Protein AF-R2VIT0-F1 (afdb_monomer_lite)

Structure (mmCIF, N/CA/C/O backbone):
data_AF-R2VIT0-F1
#
_entry.id   AF-R2VIT0-F1
#
loop_
_atom_site.group_PDB
_atom_site.id
_atom_site.type_symbol
_atom_site.label_atom_id
_atom_site.label_alt_id
_atom_site.label_comp_id
_atom_site.label_asym_id
_atom_site.label_entity_id
_atom_site.label_seq_id
_atom_site.pdbx_PDB_ins_code
_atom_site.Cartn_x
_atom_site.Cartn_y
_atom_site.Cartn_z
_atom_site.occupancy
_atom_site.B_iso_or_equiv
_atom_site.auth_seq_id
_atom_site.auth_comp_id
_atom_site.auth_asym_id
_atom_site.auth_atom_id
_atom_site.pdbx_PDB_model_num
ATOM 1 N N . MET A 1 1 ? -11.309 7.860 -21.231 1.00 50.25 1 MET A N 1
ATOM 2 C CA . MET A 1 1 ? -11.788 7.792 -19.834 1.00 50.25 1 MET A CA 1
ATOM 3 C C . MET A 1 1 ? -11.401 9.090 -19.158 1.00 50.25 1 MET A C 1
ATOM 5 O O . MET A 1 1 ? -10.237 9.464 -19.185 1.00 50.25 1 MET A O 1
ATOM 9 N N . THR A 1 2 ? -12.388 9.856 -18.716 1.00 50.41 2 THR A N 1
ATOM 10 C CA . THR A 1 2 ? -12.228 11.228 -18.224 1.00 50.41 2 THR A CA 1
ATOM 11 C C . THR A 1 2 ? -11.432 11.254 -16.919 1.00 50.41 2 THR A C 1
ATOM 13 O O . THR A 1 2 ? -11.865 10.658 -15.939 1.00 50.41 2 THR A O 1
ATOM 16 N N . ASN A 1 3 ? -10.314 11.997 -16.881 1.00 62.50 3 ASN A N 1
ATOM 17 C CA . ASN A 1 3 ? -9.414 12.202 -15.721 1.00 62.50 3 ASN A CA 1
ATOM 18 C C . ASN A 1 3 ? -10.125 12.404 -14.362 1.00 62.50 3 ASN A C 1
ATOM 20 O O . ASN A 1 3 ? -9.569 12.143 -13.299 1.00 62.50 3 ASN A O 1
ATOM 24 N N . LYS A 1 4 ? -11.366 12.895 -14.379 1.00 65.00 4 LYS A N 1
ATOM 25 C CA . LYS A 1 4 ? -12.187 13.154 -13.194 1.00 65.00 4 LYS A CA 1
ATOM 26 C C . LYS A 1 4 ? -12.654 11.878 -12.476 1.00 65.00 4 LYS A C 1
ATOM 28 O O . LYS A 1 4 ? -12.778 11.892 -11.255 1.00 65.00 4 LYS A O 1
ATOM 33 N N . GLU A 1 5 ? -12.905 10.794 -13.209 1.00 70.56 5 GLU A N 1
ATOM 34 C CA . GLU A 1 5 ? -13.370 9.516 -12.645 1.00 70.56 5 GLU A CA 1
ATOM 35 C C . GLU A 1 5 ? -12.217 8.735 -12.010 1.00 70.56 5 GLU A C 1
ATOM 37 O O . GLU A 1 5 ? -12.340 8.290 -10.872 1.00 70.56 5 GLU A O 1
ATOM 42 N N . GLU A 1 6 ? -11.060 8.685 -12.679 1.00 71.75 6 GLU A N 1
ATOM 43 C CA . GLU A 1 6 ? -9.846 8.041 -12.156 1.00 71.75 6 GLU A CA 1
ATOM 44 C C . GLU A 1 6 ? -9.387 8.683 -10.836 1.00 71.75 6 GLU A C 1
ATOM 46 O O . GLU A 1 6 ? -9.043 7.989 -9.878 1.00 71.75 6 GLU A O 1
ATOM 51 N N . ASN A 1 7 ? -9.461 10.014 -10.738 1.00 80.00 7 ASN A N 1
ATOM 52 C CA . ASN A 1 7 ? -9.155 10.725 -9.497 1.00 80.00 7 ASN A CA 1
ATOM 53 C C . ASN A 1 7 ? -10.154 10.412 -8.376 1.00 80.00 7 ASN A C 1
ATOM 55 O O . ASN A 1 7 ? -9.744 10.227 -7.233 1.00 80.00 7 ASN A O 1
ATOM 59 N N . LYS A 1 8 ? -11.452 10.295 -8.689 1.00 85.88 8 LYS A N 1
ATOM 60 C CA . LYS A 1 8 ? -12.480 9.918 -7.705 1.00 85.88 8 LYS A CA 1
ATOM 61 C C . LYS A 1 8 ? -12.222 8.531 -7.120 1.00 85.88 8 LYS A C 1
ATOM 63 O O . LYS A 1 8 ? -12.343 8.348 -5.908 1.00 85.88 8 LYS A O 1
ATOM 68 N N . GLU A 1 9 ? -11.858 7.567 -7.961 1.00 86.75 9 GLU A N 1
ATOM 69 C CA . GLU A 1 9 ? -11.545 6.213 -7.505 1.00 86.75 9 GLU A CA 1
ATOM 70 C C . GLU A 1 9 ? -10.274 6.177 -6.658 1.00 86.75 9 GLU A C 1
ATOM 72 O O . GLU A 1 9 ? -10.284 5.585 -5.577 1.00 86.75 9 GLU A O 1
ATOM 77 N N . LYS A 1 10 ? -9.212 6.879 -7.080 1.00 87.56 10 LYS A N 1
ATOM 78 C CA . LYS A 1 10 ? -7.996 7.042 -6.270 1.00 87.56 10 LYS A CA 1
ATOM 79 C C . LYS A 1 10 ? -8.324 7.630 -4.897 1.00 87.56 10 LYS A C 1
ATOM 81 O O . LYS A 1 10 ? -7.934 7.049 -3.888 1.00 87.56 10 LYS A O 1
ATOM 86 N N . THR A 1 11 ? -9.101 8.714 -4.828 1.00 90.75 11 THR A N 1
ATOM 87 C CA . THR A 1 11 ? -9.516 9.322 -3.552 1.00 90.75 11 THR A CA 1
ATOM 88 C C . THR A 1 11 ? -10.314 8.352 -2.683 1.00 90.75 11 THR A C 1
ATOM 90 O O . THR A 1 11 ? -10.057 8.267 -1.485 1.00 90.75 11 THR A O 1
ATOM 93 N N . LYS A 1 12 ? -11.243 7.581 -3.262 1.00 92.56 12 LYS A N 1
ATOM 94 C CA . LYS A 1 12 ? -12.021 6.574 -2.525 1.00 92.56 12 LYS A CA 1
ATOM 95 C C . LYS A 1 12 ? -11.113 5.534 -1.867 1.00 92.56 12 LYS A C 1
ATOM 97 O O . LYS A 1 12 ? -11.263 5.256 -0.680 1.00 92.56 12 LYS A O 1
ATOM 102 N N . TRP A 1 13 ? -10.163 4.974 -2.611 1.00 93.88 13 TRP A N 1
ATOM 103 C CA . TRP A 1 13 ? -9.237 3.978 -2.067 1.00 93.88 13 TRP A CA 1
ATOM 104 C C . TRP A 1 13 ? -8.272 4.570 -1.044 1.00 93.88 13 TRP A C 1
ATOM 106 O O . TRP A 1 13 ? -7.945 3.907 -0.062 1.00 93.88 13 TRP A O 1
ATOM 116 N N . LEU A 1 14 ? -7.877 5.830 -1.226 1.00 92.88 14 LEU A N 1
ATOM 117 C CA . LEU A 1 14 ? -7.026 6.550 -0.285 1.00 92.88 14 LEU A CA 1
ATOM 118 C C . LEU A 1 14 ? -7.761 6.822 1.036 1.00 92.88 14 LEU A C 1
ATOM 120 O O . LEU A 1 14 ? -7.173 6.658 2.100 1.00 92.88 14 LEU A O 1
ATOM 124 N N . LEU A 1 15 ? -9.062 7.129 0.985 1.00 93.44 15 LEU A N 1
ATOM 125 C CA . LEU A 1 15 ? -9.916 7.235 2.172 1.00 93.44 15 LEU A CA 1
ATOM 126 C C . LEU A 1 15 ? -10.050 5.899 2.910 1.00 93.44 15 LEU A C 1
ATOM 128 O O . LEU A 1 15 ? -9.944 5.879 4.131 1.00 93.44 15 LEU A O 1
ATOM 132 N N . ILE A 1 16 ? -10.238 4.782 2.197 1.00 93.44 16 ILE A N 1
ATOM 133 C CA . ILE A 1 16 ? -10.308 3.448 2.823 1.00 93.44 16 ILE A CA 1
ATOM 134 C C . ILE A 1 16 ? -8.969 3.093 3.484 1.00 93.44 16 ILE A C 1
ATOM 136 O O . ILE A 1 16 ? -8.955 2.599 4.610 1.00 93.44 16 ILE A O 1
ATOM 140 N N . LEU A 1 17 ? -7.847 3.384 2.817 1.00 92.88 17 LEU A N 1
ATOM 141 C CA . LEU A 1 17 ? -6.511 3.199 3.386 1.00 92.88 17 LEU A CA 1
ATOM 142 C C . LEU A 1 17 ? -6.330 4.037 4.658 1.00 92.88 17 LEU A C 1
ATOM 144 O O . LEU A 1 17 ? -5.846 3.534 5.668 1.00 92.88 17 LEU A O 1
ATOM 148 N N . PHE A 1 18 ? -6.774 5.293 4.635 1.00 94.62 18 PHE A N 1
ATOM 149 C CA . PHE A 1 18 ? -6.728 6.171 5.800 1.00 94.62 18 PHE A CA 1
ATOM 150 C C . PHE A 1 18 ? -7.593 5.641 6.953 1.00 94.62 18 PHE A C 1
ATOM 152 O O . PHE A 1 18 ? -7.159 5.631 8.104 1.00 94.62 18 PHE A O 1
ATOM 159 N N . LEU A 1 19 ? -8.781 5.114 6.644 1.00 93.50 19 LEU A N 1
ATOM 160 C CA . LEU A 1 19 ? -9.675 4.493 7.622 1.00 93.50 19 LEU A CA 1
ATOM 161 C C . LEU A 1 19 ? -9.045 3.259 8.284 1.00 93.50 19 LEU A C 1
ATOM 163 O O . LEU A 1 19 ? -9.229 3.042 9.482 1.00 93.50 19 LEU A O 1
ATOM 167 N N . ALA A 1 20 ? -8.291 2.463 7.519 1.00 93.31 20 ALA A N 1
ATOM 168 C CA . ALA A 1 20 ? -7.563 1.308 8.036 1.00 93.31 20 ALA A CA 1
ATOM 169 C C . ALA A 1 20 ? -6.474 1.735 9.034 1.00 93.31 20 ALA A C 1
ATOM 171 O O . ALA A 1 20 ? -6.356 1.138 10.103 1.00 93.31 20 ALA A O 1
ATOM 172 N N . ILE A 1 21 ? -5.736 2.808 8.724 1.00 93.94 21 ILE A N 1
ATOM 173 C CA . ILE A 1 21 ? -4.705 3.368 9.611 1.00 93.94 21 ILE A CA 1
ATOM 174 C C . ILE A 1 21 ? -5.333 3.904 10.901 1.00 93.94 21 ILE A C 1
ATOM 176 O O . ILE A 1 21 ? -4.864 3.573 11.986 1.00 93.94 21 ILE A O 1
ATOM 180 N N . ILE A 1 22 ? -6.418 4.682 10.807 1.00 93.69 22 ILE A N 1
ATOM 181 C CA . ILE A 1 22 ? -7.132 5.176 11.995 1.00 93.69 22 ILE A CA 1
ATOM 182 C C . ILE A 1 22 ? -7.637 4.004 12.837 1.00 93.69 22 ILE A C 1
ATOM 184 O O . ILE A 1 22 ? -7.439 3.996 14.048 1.00 93.69 22 ILE A O 1
ATOM 188 N N . SER A 1 23 ? -8.248 2.999 12.204 1.00 90.25 23 SER A N 1
ATOM 189 C CA . SER A 1 23 ? -8.750 1.812 12.904 1.00 90.25 23 SER A CA 1
ATOM 190 C C . SER A 1 23 ? -7.632 1.087 13.650 1.00 90.25 23 SER A C 1
ATOM 192 O O . SER A 1 23 ? -7.827 0.680 14.791 1.00 90.25 23 SER A O 1
ATOM 194 N N . PHE A 1 24 ? -6.445 0.981 13.045 1.00 92.25 24 PHE A N 1
ATOM 195 C CA . PHE A 1 24 ? -5.267 0.412 13.694 1.00 92.25 24 PHE A CA 1
ATOM 196 C C . PHE A 1 24 ? -4.795 1.250 14.891 1.00 92.25 24 PHE A C 1
ATOM 198 O O . PHE A 1 24 ? -4.541 0.696 15.957 1.00 92.25 24 PHE A O 1
ATOM 205 N N . ILE A 1 25 ? -4.726 2.578 14.756 1.00 93.69 25 ILE A N 1
ATOM 206 C CA . ILE A 1 25 ? -4.335 3.472 15.860 1.00 93.69 25 ILE A CA 1
ATOM 207 C C . ILE A 1 25 ? -5.326 3.350 17.025 1.00 93.69 25 ILE A C 1
ATOM 209 O O . ILE A 1 25 ? -4.913 3.208 18.174 1.00 93.69 25 ILE A O 1
ATOM 213 N N . VAL A 1 26 ? -6.631 3.341 16.739 1.00 91.12 26 VAL A N 1
ATOM 214 C CA . VAL A 1 26 ? -7.676 3.168 17.759 1.00 91.12 26 VAL A CA 1
ATOM 215 C C . VAL A 1 26 ? -7.569 1.795 18.423 1.00 91.12 26 VAL A C 1
ATOM 217 O O . VAL A 1 26 ? -7.639 1.712 19.649 1.00 91.12 26 VAL A O 1
ATOM 220 N N . ALA A 1 27 ? -7.343 0.726 17.654 1.00 90.38 27 ALA A N 1
ATOM 221 C CA . ALA A 1 27 ? -7.123 -0.615 18.196 1.00 90.38 27 ALA A CA 1
ATOM 222 C C . ALA A 1 27 ? -5.914 -0.658 19.137 1.00 90.38 27 ALA A C 1
ATOM 224 O O . ALA A 1 27 ? -5.978 -1.248 20.214 1.00 90.38 27 ALA A O 1
ATOM 225 N N . PHE A 1 28 ? -4.825 0.003 18.738 1.00 90.81 28 PHE A N 1
ATOM 226 C CA . PHE A 1 28 ? -3.595 0.078 19.513 1.00 90.81 28 PHE A CA 1
ATOM 227 C C . PHE A 1 28 ? -3.800 0.840 20.828 1.00 90.81 28 PHE A C 1
ATOM 229 O O . PHE A 1 28 ? -3.367 0.374 21.878 1.00 90.81 28 PHE A O 1
ATOM 236 N N . MET A 1 29 ? -4.518 1.968 20.794 1.00 92.19 29 MET A N 1
ATOM 237 C CA . MET A 1 29 ? -4.816 2.764 21.990 1.00 92.19 29 MET A CA 1
ATOM 238 C C . MET A 1 29 ? -5.790 2.073 22.951 1.00 92.19 29 MET A C 1
ATOM 240 O O . MET A 1 29 ? -5.618 2.151 24.163 1.00 92.19 29 MET A O 1
ATOM 244 N N . THR A 1 30 ? -6.824 1.415 22.425 1.00 90.38 30 THR A N 1
ATOM 245 C CA . THR A 1 30 ? -7.886 0.782 23.231 1.00 90.38 30 THR A CA 1
ATOM 246 C C . THR A 1 30 ? -7.540 -0.637 23.681 1.00 90.38 30 THR A C 1
ATOM 248 O O . THR A 1 30 ? -8.272 -1.214 24.481 1.00 90.38 30 THR A O 1
ATOM 251 N N . GLN A 1 31 ? -6.459 -1.221 23.147 1.00 87.12 31 GLN A N 1
ATOM 252 C CA . GLN A 1 31 ? -6.084 -2.635 23.295 1.00 87.12 31 GLN A CA 1
ATOM 253 C C . GLN A 1 31 ? -7.198 -3.626 22.895 1.00 87.12 31 GLN A C 1
ATOM 255 O O . GLN A 1 31 ? -7.110 -4.826 23.164 1.00 87.12 31 GLN A O 1
ATOM 260 N N . GLN A 1 32 ? -8.245 -3.160 22.206 1.00 85.06 32 GLN A N 1
ATOM 261 C CA . GLN A 1 32 ? -9.334 -4.008 21.741 1.00 85.06 32 GLN A CA 1
ATOM 262 C C . GLN A 1 32 ? -8.940 -4.717 20.446 1.00 85.06 32 GLN A C 1
ATOM 264 O O . GLN A 1 32 ? -8.911 -4.139 19.358 1.00 85.06 32 GLN A O 1
ATOM 269 N N . LEU A 1 33 ? -8.710 -6.025 20.564 1.00 85.44 33 LEU A N 1
ATOM 270 C CA . LEU A 1 33 ? -8.305 -6.893 19.455 1.00 85.44 33 LEU A CA 1
ATOM 271 C C . LEU A 1 33 ? -9.313 -6.927 18.295 1.00 85.44 33 LEU A C 1
ATOM 273 O O . LEU A 1 33 ? -8.922 -7.164 17.155 1.00 85.44 33 LEU A O 1
ATOM 277 N N . VAL A 1 34 ? -10.594 -6.644 18.549 1.00 87.19 34 VAL A N 1
ATOM 278 C CA . VAL A 1 34 ? -11.638 -6.601 17.510 1.00 87.19 34 VAL A CA 1
ATOM 279 C C . VAL A 1 34 ? -11.315 -5.555 16.437 1.00 87.19 34 VAL A C 1
ATOM 281 O O . VAL A 1 34 ? -11.443 -5.835 15.245 1.00 87.19 34 VAL A O 1
ATOM 284 N N . PHE A 1 35 ? -10.817 -4.379 16.829 1.00 85.62 35 PHE A N 1
ATOM 285 C CA . PHE A 1 35 ? -10.453 -3.330 15.875 1.00 85.62 35 PHE A CA 1
ATOM 286 C C . 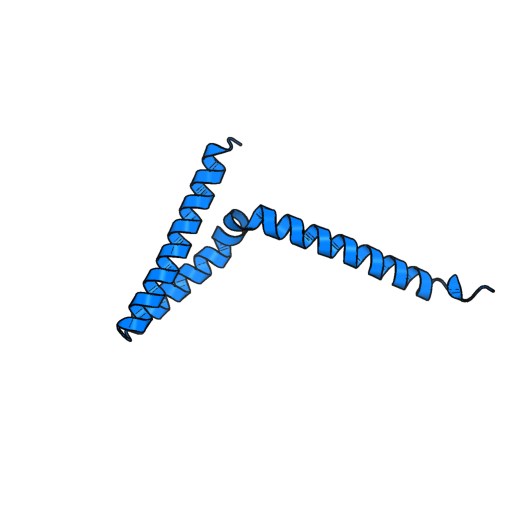PHE A 1 35 ? -9.219 -3.694 15.038 1.00 85.62 35 PHE A C 1
ATOM 288 O O . PHE A 1 35 ? -9.132 -3.284 13.881 1.00 85.62 35 PHE A O 1
ATOM 295 N N . ASN A 1 36 ? -8.318 -4.537 15.560 1.00 86.75 36 ASN A N 1
ATOM 296 C CA . ASN A 1 36 ? -7.208 -5.077 14.771 1.00 86.75 36 ASN A CA 1
ATOM 297 C C . ASN A 1 36 ? -7.712 -5.970 13.634 1.00 86.75 36 ASN A C 1
ATOM 299 O O . ASN A 1 36 ? -7.233 -5.848 12.511 1.00 86.75 36 ASN A O 1
ATOM 303 N N . ILE A 1 37 ? -8.711 -6.822 13.886 1.00 91.50 37 ILE A N 1
ATOM 304 C CA . ILE A 1 37 ? -9.298 -7.676 12.841 1.00 91.50 37 ILE A CA 1
ATOM 305 C C . ILE A 1 37 ? -9.922 -6.813 11.736 1.00 91.50 37 ILE A C 1
ATOM 307 O O . ILE A 1 37 ? -9.709 -7.074 10.550 1.00 91.50 37 ILE A O 1
ATOM 311 N N . VAL A 1 38 ? -10.632 -5.745 12.112 1.00 90.88 38 VAL A N 1
ATOM 312 C CA . VAL A 1 38 ? -11.215 -4.792 11.154 1.00 90.88 38 VAL A CA 1
ATOM 313 C C . VAL A 1 38 ? -10.127 -4.087 10.339 1.00 90.88 38 VAL A C 1
ATOM 315 O O . VAL A 1 38 ? -10.222 -4.032 9.113 1.00 90.88 38 VAL A O 1
ATOM 318 N N . ALA A 1 39 ? -9.064 -3.600 10.984 1.00 91.75 39 ALA A N 1
ATOM 319 C CA . ALA A 1 39 ? -7.949 -2.940 10.306 1.00 91.75 39 ALA A CA 1
ATOM 320 C C . ALA A 1 39 ? -7.219 -3.881 9.329 1.00 91.75 39 ALA A C 1
ATOM 322 O O . ALA A 1 39 ? -6.892 -3.479 8.208 1.00 91.75 39 ALA A O 1
ATOM 323 N N . ILE A 1 40 ? -7.019 -5.146 9.715 1.00 93.25 40 ILE A N 1
ATOM 324 C CA . ILE A 1 40 ? -6.433 -6.182 8.853 1.00 93.25 40 ILE A CA 1
ATOM 325 C C . ILE A 1 40 ? -7.340 -6.439 7.646 1.00 93.25 40 ILE A C 1
ATOM 327 O O . ILE A 1 40 ? -6.866 -6.422 6.510 1.00 93.25 40 ILE A O 1
ATOM 331 N N . GLY A 1 41 ? -8.646 -6.614 7.865 1.00 94.31 41 GLY A N 1
ATOM 332 C CA . GLY A 1 41 ? -9.616 -6.826 6.789 1.00 94.31 41 GLY A CA 1
ATOM 333 C C . GLY A 1 41 ? -9.638 -5.671 5.783 1.00 94.31 41 GLY A C 1
ATOM 334 O O . GLY A 1 41 ? -9.542 -5.895 4.575 1.00 94.31 41 GLY A O 1
ATOM 335 N N . LEU A 1 42 ? -9.678 -4.428 6.274 1.00 92.50 42 LEU A N 1
ATOM 336 C CA . LEU A 1 42 ? -9.603 -3.231 5.431 1.00 92.50 42 LEU A CA 1
ATOM 337 C C . LEU A 1 42 ? -8.289 -3.176 4.642 1.00 92.50 42 LEU A C 1
ATOM 339 O O . LEU A 1 42 ? -8.306 -2.898 3.443 1.00 92.50 42 LEU A O 1
ATOM 343 N N . SER A 1 43 ? -7.166 -3.506 5.279 1.00 92.50 43 SER A N 1
ATOM 344 C CA . SER A 1 43 ? -5.849 -3.522 4.632 1.00 92.50 43 SER A CA 1
ATOM 345 C C . SER A 1 43 ? -5.768 -4.557 3.509 1.00 92.50 43 SER A C 1
ATOM 347 O O . SER A 1 43 ? -5.270 -4.245 2.429 1.00 92.50 43 SER A O 1
ATOM 349 N N . ILE A 1 44 ? -6.319 -5.760 3.708 1.00 95.00 44 ILE A N 1
ATOM 350 C CA . ILE A 1 44 ? -6.391 -6.797 2.667 1.00 95.00 44 ILE A CA 1
ATOM 351 C C . ILE A 1 44 ? -7.257 -6.324 1.491 1.00 95.00 44 ILE A C 1
ATOM 353 O O . ILE A 1 44 ? -6.873 -6.495 0.331 1.00 95.00 44 ILE A O 1
ATOM 357 N N . CYS A 1 45 ? -8.401 -5.691 1.765 1.00 92.50 45 CYS A N 1
ATOM 358 C CA . CYS A 1 45 ? -9.264 -5.130 0.725 1.00 92.50 45 CYS A CA 1
ATOM 359 C C . CYS A 1 45 ? -8.547 -4.052 -0.100 1.00 92.50 45 CYS A C 1
ATOM 361 O O . CYS A 1 45 ? -8.605 -4.081 -1.331 1.00 92.50 45 CYS A O 1
ATOM 363 N N . VAL A 1 46 ? -7.831 -3.131 0.551 1.00 94.00 46 VAL A N 1
ATOM 364 C CA . VAL A 1 46 ? -7.037 -2.112 -0.152 1.00 94.00 46 VAL A CA 1
ATOM 365 C C . VAL A 1 46 ? -5.905 -2.757 -0.942 1.00 94.00 46 VAL A C 1
ATOM 367 O O . VAL A 1 46 ? -5.691 -2.391 -2.094 1.00 94.00 46 VAL A O 1
ATOM 370 N N . TYR A 1 47 ? -5.217 -3.750 -0.381 1.00 90.50 47 TYR A N 1
ATOM 371 C CA . TYR A 1 47 ? -4.140 -4.446 -1.078 1.00 90.50 47 TYR A CA 1
ATOM 372 C C . TYR A 1 47 ? -4.628 -5.138 -2.357 1.00 90.50 47 TYR A C 1
ATOM 374 O O . TYR A 1 47 ? -3.979 -5.042 -3.396 1.00 90.50 47 TYR A O 1
ATOM 382 N N . LYS A 1 48 ? -5.788 -5.801 -2.305 1.00 90.81 48 LYS A N 1
ATOM 383 C CA . LYS A 1 48 ? -6.320 -6.552 -3.448 1.00 90.81 48 LYS A CA 1
ATOM 384 C C . LYS A 1 48 ? -6.928 -5.655 -4.527 1.00 90.81 48 LYS A C 1
ATOM 386 O O . LYS A 1 48 ? -6.728 -5.917 -5.709 1.00 90.81 48 LYS A O 1
ATOM 391 N N . TYR A 1 49 ? -7.675 -4.625 -4.135 1.00 91.00 49 TYR A N 1
ATOM 392 C CA . TYR A 1 49 ? -8.495 -3.845 -5.069 1.00 91.00 49 TYR A CA 1
ATOM 393 C C . TYR A 1 49 ? -8.037 -2.393 -5.225 1.00 91.00 49 TYR A C 1
ATOM 395 O O . TYR A 1 49 ? -8.145 -1.832 -6.310 1.00 91.00 49 TYR A O 1
ATOM 403 N N . GLY A 1 50 ? -7.502 -1.784 -4.167 1.00 88.31 50 GLY A N 1
ATOM 404 C CA . GLY A 1 50 ? -7.021 -0.403 -4.189 1.00 88.31 50 GLY A CA 1
ATOM 405 C C . GLY A 1 50 ? -5.602 -0.259 -4.731 1.00 88.31 50 GLY A C 1
ATOM 406 O O . GLY A 1 50 ? -5.299 0.749 -5.361 1.00 88.31 50 GLY A O 1
ATOM 407 N N . ASN A 1 51 ? -4.741 -1.263 -4.545 1.00 89.19 51 ASN A N 1
ATOM 408 C CA . ASN A 1 51 ? -3.337 -1.209 -4.954 1.00 89.19 51 ASN A CA 1
ATOM 409 C C . ASN A 1 51 ? -3.152 -0.921 -6.463 1.00 89.19 51 ASN A C 1
ATOM 411 O O . ASN A 1 51 ? -2.465 0.049 -6.792 1.00 89.19 51 ASN A O 1
ATOM 415 N N . PRO A 1 52 ? -3.854 -1.614 -7.389 1.00 87.50 52 PRO A N 1
ATOM 416 C CA . PRO A 1 52 ? -3.744 -1.335 -8.824 1.00 87.50 52 PRO A CA 1
ATOM 417 C C . PR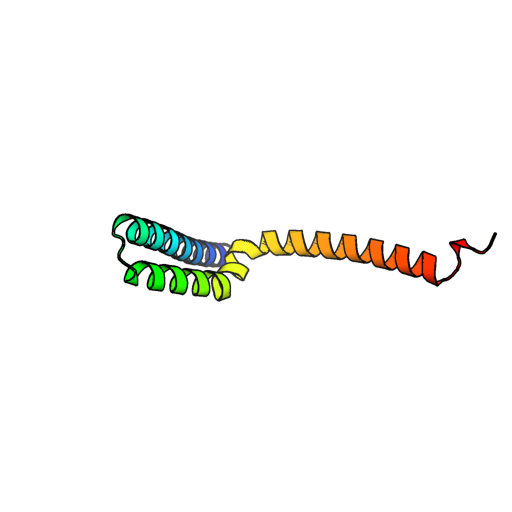O A 1 52 ? -4.211 0.069 -9.231 1.00 87.50 52 PRO A C 1
ATOM 419 O O . PRO A 1 52 ? -3.865 0.533 -10.313 1.00 87.50 52 PRO A O 1
ATOM 422 N N . ILE A 1 53 ? -5.014 0.734 -8.395 1.00 87.06 53 ILE A N 1
ATOM 423 C CA . ILE A 1 53 ? -5.593 2.056 -8.666 1.00 87.06 53 ILE A CA 1
ATOM 424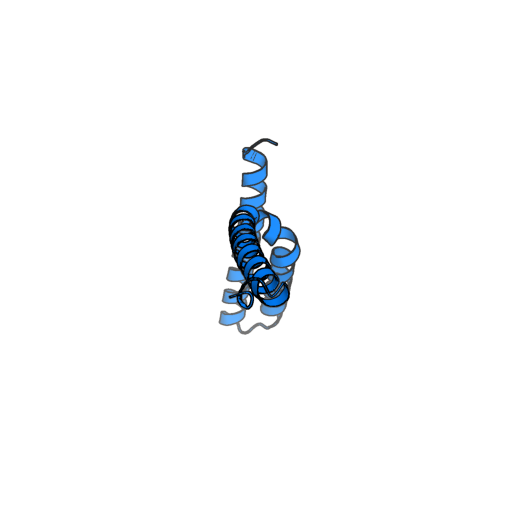 C C . ILE A 1 53 ? -4.721 3.155 -8.048 1.00 87.06 53 ILE A C 1
ATOM 426 O O . ILE A 1 53 ? -4.403 4.145 -8.706 1.00 87.06 53 ILE A O 1
ATOM 430 N N . LEU A 1 54 ? -4.291 2.962 -6.799 1.00 86.75 54 LEU A N 1
ATOM 431 C CA . LEU A 1 54 ? -3.447 3.896 -6.054 1.00 86.75 54 LEU A CA 1
ATOM 432 C C . LEU A 1 54 ? -2.013 3.929 -6.589 1.00 86.75 54 LEU A C 1
ATOM 434 O O . LEU A 1 54 ? -1.436 5.006 -6.731 1.00 86.75 54 LEU A O 1
ATOM 438 N N . PHE A 1 55 ? -1.444 2.766 -6.914 1.00 87.75 55 PHE A N 1
ATOM 439 C CA . PHE A 1 55 ? -0.019 2.623 -7.225 1.00 87.75 55 PHE A CA 1
ATOM 440 C C . PHE A 1 55 ? 0.268 2.304 -8.694 1.00 87.75 55 PHE A C 1
ATOM 442 O O . PHE A 1 55 ? 1.421 2.072 -9.048 1.00 87.75 55 PHE A O 1
ATOM 449 N N . LYS A 1 56 ? -0.736 2.395 -9.577 1.00 85.56 56 LYS A N 1
ATOM 450 C CA . LYS A 1 56 ? -0.622 2.142 -11.026 1.00 85.56 56 LYS A CA 1
ATOM 451 C C . LYS A 1 56 ? 0.642 2.732 -11.662 1.00 85.56 56 LYS A C 1
ATOM 453 O O . LYS A 1 56 ? 1.392 2.045 -12.350 1.00 85.56 56 LYS A O 1
ATOM 458 N N . GLU A 1 57 ? 0.886 4.021 -11.429 1.00 83.06 57 GLU A N 1
ATOM 459 C CA . GLU A 1 57 ? 2.034 4.739 -11.995 1.00 83.06 57 GLU A CA 1
ATOM 460 C C . GLU A 1 57 ? 3.361 4.320 -11.361 1.00 83.06 57 GLU A C 1
ATOM 462 O O . GLU A 1 57 ? 4.388 4.254 -12.037 1.00 83.06 57 GLU A O 1
ATOM 467 N N . TYR A 1 58 ? 3.355 4.041 -10.058 1.00 85.31 58 TYR A N 1
ATOM 468 C CA . TYR A 1 58 ? 4.536 3.577 -9.342 1.00 85.31 58 TYR A CA 1
ATOM 469 C C . TYR A 1 58 ? 4.959 2.185 -9.829 1.00 85.31 58 TYR A C 1
ATOM 471 O O . TYR A 1 58 ? 6.131 1.976 -10.155 1.00 85.31 58 TYR A O 1
ATOM 479 N N . ASP A 1 59 ? 3.999 1.272 -9.969 1.00 86.94 59 ASP A N 1
ATOM 480 C CA . ASP A 1 59 ? 4.223 -0.087 -10.453 1.00 86.94 59 ASP A CA 1
ATOM 481 C C . ASP A 1 59 ? 4.664 -0.105 -11.914 1.00 86.94 59 ASP A C 1
ATOM 483 O O . ASP A 1 59 ? 5.585 -0.843 -12.263 1.00 86.94 59 ASP A O 1
ATOM 487 N N . ALA A 1 60 ? 4.106 0.767 -12.759 1.00 87.31 60 ALA A N 1
ATOM 488 C CA . ALA A 1 60 ? 4.568 0.927 -14.135 1.00 87.31 60 ALA A CA 1
ATOM 489 C C . ALA A 1 60 ? 6.051 1.338 -14.195 1.00 87.31 60 ALA A C 1
ATOM 491 O O . ALA A 1 60 ? 6.835 0.753 -14.948 1.00 87.31 60 ALA A O 1
ATOM 492 N N . ARG A 1 61 ? 6.475 2.294 -13.353 1.00 86.56 61 ARG A N 1
ATOM 493 C CA . ARG A 1 61 ? 7.890 2.701 -13.261 1.00 86.56 61 ARG A CA 1
ATOM 494 C C . ARG A 1 61 ? 8.783 1.573 -12.746 1.00 86.56 61 ARG A C 1
ATOM 496 O O . ARG A 1 61 ? 9.887 1.386 -13.254 1.00 86.56 61 ARG A O 1
ATOM 503 N N . ARG A 1 62 ? 8.323 0.819 -11.746 1.00 87.25 62 ARG A N 1
ATOM 504 C CA . ARG A 1 62 ? 9.042 -0.342 -11.197 1.00 87.25 62 ARG A CA 1
ATOM 505 C C . ARG A 1 62 ? 9.201 -1.454 -12.227 1.00 87.25 62 ARG A C 1
ATOM 507 O O . ARG A 1 62 ? 10.302 -1.980 -12.369 1.00 87.25 62 ARG A O 1
ATOM 514 N N . LYS A 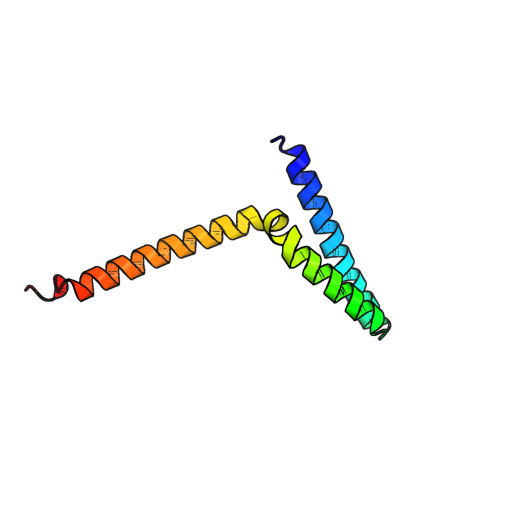1 63 ? 8.136 -1.777 -12.961 1.00 89.19 63 LYS A N 1
ATOM 515 C CA . LYS A 1 63 ? 8.138 -2.811 -13.996 1.00 89.19 63 LYS A CA 1
ATOM 516 C C . LYS A 1 63 ? 9.131 -2.478 -15.106 1.00 89.19 63 LYS A C 1
ATOM 518 O O . LYS A 1 63 ? 9.943 -3.328 -15.447 1.00 89.19 63 LYS A O 1
ATOM 523 N N . LYS A 1 64 ? 9.154 -1.224 -15.569 1.00 88.94 64 LYS A N 1
ATOM 524 C CA . LYS A 1 64 ? 10.118 -0.768 -16.579 1.00 88.94 64 LYS A CA 1
ATOM 525 C C . LYS A 1 64 ? 11.572 -0.967 -16.132 1.00 88.94 64 LYS A C 1
ATOM 527 O O . LYS A 1 64 ? 12.366 -1.537 -16.868 1.00 88.94 64 LYS A O 1
ATOM 532 N N . LYS A 1 65 ? 11.907 -0.585 -14.893 1.00 87.12 65 LYS A N 1
ATOM 533 C CA . LYS A 1 65 ? 13.252 -0.823 -14.329 1.00 87.12 65 LYS A CA 1
ATOM 534 C C . LYS A 1 65 ? 13.602 -2.310 -14.258 1.00 87.12 65 LYS A C 1
ATOM 536 O O . LYS A 1 65 ? 14.752 -2.687 -14.459 1.00 87.12 65 LYS A O 1
ATOM 541 N N . TYR A 1 66 ? 12.619 -3.146 -13.935 1.00 88.81 66 TYR A N 1
ATOM 542 C CA . TYR A 1 66 ? 12.812 -4.589 -13.866 1.00 88.81 66 TYR A CA 1
ATOM 543 C C . TYR A 1 66 ? 13.060 -5.195 -15.253 1.00 88.81 66 TYR A C 1
ATOM 545 O O . TYR A 1 66 ? 13.957 -6.018 -15.405 1.00 88.81 66 TYR A O 1
ATOM 553 N N . GLU A 1 67 ? 12.317 -4.750 -16.267 1.00 90.69 67 GLU A N 1
ATOM 554 C CA . GLU A 1 67 ? 12.505 -5.155 -17.663 1.00 90.69 67 GLU A CA 1
ATOM 555 C C . GLU A 1 67 ? 13.877 -4.725 -18.198 1.00 90.69 67 GLU A C 1
ATOM 557 O O . GLU A 1 67 ? 14.580 -5.545 -18.781 1.00 90.69 67 GLU A O 1
ATOM 562 N N . GLU A 1 68 ? 14.303 -3.486 -17.941 1.00 88.88 68 GLU A N 1
ATOM 563 C CA . GLU A 1 68 ? 15.638 -2.992 -18.318 1.00 88.88 68 GLU A CA 1
ATOM 564 C C . GLU A 1 68 ? 16.752 -3.836 -17.676 1.00 88.88 68 GLU A C 1
ATOM 566 O O . GLU A 1 68 ? 17.668 -4.299 -18.358 1.00 88.88 68 GLU A O 1
ATOM 571 N N . ALA A 1 69 ? 16.649 -4.116 -16.373 1.00 88.44 69 ALA A N 1
ATOM 572 C CA . ALA A 1 69 ? 17.610 -4.966 -15.674 1.00 88.44 69 ALA A CA 1
ATOM 573 C C . ALA A 1 69 ? 17.606 -6.414 -16.197 1.00 88.44 69 ALA A C 1
ATOM 575 O O . ALA A 1 69 ? 18.659 -7.048 -16.291 1.00 88.44 69 ALA A O 1
ATOM 576 N N . MET A 1 70 ? 16.433 -6.947 -16.548 1.00 90.06 70 MET A N 1
ATOM 577 C CA . MET A 1 70 ? 16.298 -8.289 -17.112 1.00 90.06 70 MET A CA 1
ATOM 578 C C . MET A 1 70 ? 16.933 -8.382 -18.504 1.00 90.06 70 MET A C 1
ATOM 580 O O . MET A 1 70 ? 17.641 -9.349 -18.770 1.00 90.06 70 MET A O 1
ATOM 584 N N . GLN A 1 71 ? 16.763 -7.370 -19.360 1.00 89.00 71 GLN A N 1
ATOM 585 C CA . GLN A 1 71 ? 17.401 -7.326 -20.681 1.00 89.00 71 GLN A CA 1
ATOM 586 C C . GLN A 1 71 ? 18.929 -7.345 -20.579 1.00 89.00 71 GLN A C 1
ATOM 588 O O . GLN A 1 71 ? 19.578 -8.118 -21.280 1.00 89.00 71 GL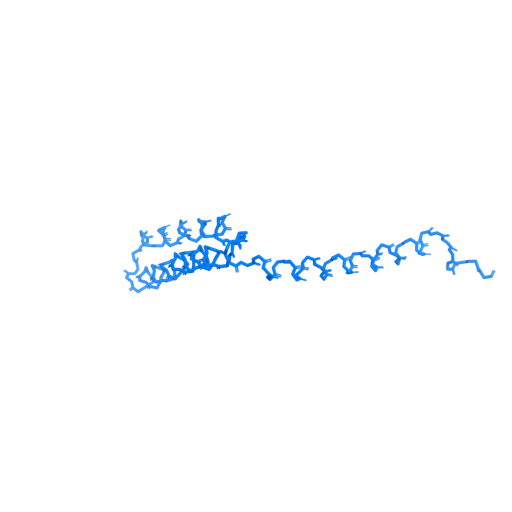N A O 1
ATOM 593 N N . VAL A 1 72 ? 19.506 -6.566 -19.658 1.00 88.06 72 VAL A N 1
ATOM 594 C CA . VAL A 1 72 ? 20.960 -6.563 -19.420 1.00 88.06 72 VAL A CA 1
ATOM 595 C C . VAL A 1 72 ? 21.445 -7.931 -18.938 1.00 88.06 72 VAL A C 1
ATOM 597 O O . VAL A 1 72 ? 22.456 -8.432 -19.428 1.00 88.06 72 VAL A O 1
ATOM 600 N N . ARG A 1 73 ? 20.720 -8.567 -18.006 1.00 86.31 73 ARG A N 1
ATOM 601 C CA . ARG A 1 73 ? 21.069 -9.911 -17.513 1.00 86.31 73 ARG A CA 1
ATOM 602 C C . ARG A 1 73 ? 21.008 -10.958 -18.620 1.00 86.31 73 ARG A C 1
ATOM 604 O O . ARG A 1 73 ? 21.934 -11.755 -18.729 1.00 86.31 73 ARG A O 1
ATOM 611 N N . ASN A 1 74 ? 19.964 -10.928 -19.445 1.00 88.19 74 ASN A N 1
ATOM 612 C CA . ASN A 1 74 ? 19.807 -11.860 -20.557 1.00 88.19 74 ASN A CA 1
ATOM 613 C C . ASN A 1 74 ? 20.913 -11.665 -21.601 1.00 88.19 74 ASN A C 1
ATOM 615 O O . ASN A 1 74 ? 21.535 -12.642 -21.999 1.00 88.19 74 ASN A O 1
ATOM 619 N N . ALA A 1 75 ? 21.238 -10.420 -21.966 1.00 86.00 75 ALA A N 1
ATOM 620 C CA . ALA A 1 75 ? 22.328 -10.122 -22.896 1.00 86.00 75 ALA A CA 1
ATOM 621 C C . ALA A 1 75 ? 23.700 -10.569 -22.356 1.00 86.00 75 ALA A C 1
ATOM 623 O O . ALA A 1 75 ? 24.510 -11.130 -23.094 1.00 86.00 75 ALA A O 1
ATOM 624 N N . ALA A 1 76 ? 23.959 -10.370 -21.059 1.00 85.44 76 ALA A N 1
ATOM 625 C CA . ALA A 1 76 ? 25.175 -10.858 -20.413 1.00 85.44 76 ALA A CA 1
ATOM 626 C C . ALA A 1 76 ? 25.240 -12.394 -20.416 1.00 85.44 76 ALA A C 1
ATOM 628 O O . ALA A 1 76 ? 26.280 -12.971 -20.730 1.00 85.44 76 ALA A O 1
ATOM 629 N N . GLN A 1 77 ? 24.124 -13.059 -20.108 1.00 85.81 77 GLN A N 1
ATOM 630 C CA . GLN A 1 77 ? 24.034 -14.515 -20.120 1.00 85.81 77 GLN A CA 1
ATOM 631 C C . GLN A 1 77 ? 24.227 -15.079 -21.532 1.00 85.81 77 GLN A C 1
ATOM 633 O O . GLN A 1 77 ? 25.033 -15.986 -21.708 1.00 85.81 77 GLN A O 1
ATOM 638 N N . GLU A 1 78 ? 23.581 -14.507 -22.548 1.00 84.12 78 GLU A N 1
ATOM 639 C CA . GLU A 1 78 ? 23.769 -14.898 -23.947 1.00 84.12 78 GLU A CA 1
ATOM 640 C C . GLU A 1 78 ? 25.214 -14.699 -24.414 1.00 84.12 78 GLU A C 1
ATOM 642 O O . GLU A 1 78 ? 25.770 -15.596 -25.043 1.00 84.12 78 GLU A O 1
ATOM 647 N N . ALA A 1 79 ? 25.864 -13.583 -24.068 1.00 80.00 79 ALA A N 1
ATOM 648 C CA . ALA A 1 79 ? 27.262 -13.332 -24.432 1.00 80.00 79 ALA A CA 1
ATOM 649 C C . ALA A 1 79 ? 28.236 -14.352 -23.811 1.00 80.00 79 ALA A C 1
ATOM 651 O O . ALA A 1 79 ? 29.213 -14.755 -24.452 1.00 80.00 79 ALA A O 1
ATOM 652 N N . ILE A 1 80 ? 27.960 -14.787 -22.576 1.00 78.12 80 ILE A N 1
ATOM 653 C CA . ILE A 1 80 ? 28.726 -15.830 -21.881 1.00 78.12 80 ILE A CA 1
ATOM 654 C C . ILE A 1 80 ? 28.448 -17.202 -22.511 1.00 78.12 80 ILE A C 1
ATOM 656 O O . ILE A 1 80 ? 29.382 -17.930 -22.854 1.00 78.12 80 ILE A O 1
ATOM 660 N N . THR A 1 81 ? 27.175 -17.555 -22.706 1.00 78.56 81 THR A N 1
ATOM 661 C CA . THR A 1 81 ? 26.755 -18.859 -23.241 1.00 78.56 81 THR A CA 1
ATOM 662 C C . THR A 1 81 ? 27.156 -19.044 -24.704 1.00 78.56 81 THR A C 1
ATOM 664 O O . THR A 1 81 ? 27.557 -20.141 -25.089 1.00 78.56 81 THR A O 1
ATOM 667 N N . SER A 1 82 ? 27.137 -17.993 -25.529 1.00 71.31 82 SER A N 1
ATOM 668 C CA . SER A 1 82 ? 27.445 -18.093 -26.961 1.00 71.31 82 SER A CA 1
ATOM 669 C C . SER A 1 82 ? 28.940 -18.279 -27.270 1.00 71.31 82 SER A C 1
ATOM 671 O O . SER A 1 82 ? 29.319 -18.226 -28.441 1.00 71.31 82 SER A O 1
ATOM 673 N N . LYS A 1 83 ? 29.814 -18.424 -26.256 1.00 62.03 83 LYS A N 1
ATOM 674 C CA . LYS A 1 83 ? 31.288 -18.476 -26.378 1.00 62.03 83 LYS A CA 1
ATOM 675 C C . LYS A 1 83 ? 31.908 -17.333 -27.206 1.00 62.03 83 LYS A C 1
ATOM 677 O O . LYS A 1 83 ? 33.090 -17.406 -27.537 1.00 62.03 83 LYS A O 1
ATOM 682 N N . LYS A 1 84 ? 31.171 -16.250 -27.506 1.00 57.44 84 LYS A N 1
ATOM 683 C CA . LYS A 1 84 ? 31.695 -15.100 -28.272 1.00 57.44 84 LYS A CA 1
ATOM 684 C C . LYS A 1 84 ? 32.837 -14.406 -27.528 1.00 57.44 84 LYS A C 1
ATOM 686 O O . LYS A 1 84 ? 33.752 -13.916 -28.170 1.00 57.44 84 LYS A O 1
ATOM 691 N N . LEU A 1 85 ? 32.819 -14.446 -26.194 1.00 57.09 85 LEU A N 1
ATOM 692 C CA . LEU A 1 85 ? 33.903 -13.958 -25.333 1.00 57.09 85 LEU A CA 1
ATOM 693 C C . LEU A 1 85 ? 35.170 -14.836 -25.353 1.00 57.09 85 LEU A C 1
ATOM 695 O O . LEU A 1 85 ? 36.236 -14.357 -24.987 1.00 57.09 85 LEU A O 1
ATOM 699 N N . PHE A 1 86 ? 35.079 -16.100 -25.783 1.00 59.56 86 PHE A N 1
ATOM 700 C CA . PHE A 1 86 ? 36.204 -17.048 -25.796 1.00 59.56 86 PHE A CA 1
ATOM 701 C C . PHE A 1 86 ? 36.817 -17.264 -27.185 1.00 59.56 86 PHE A C 1
ATOM 703 O O . PHE A 1 86 ? 37.780 -18.018 -27.314 1.00 59.56 86 PHE A O 1
ATOM 710 N N . LYS A 1 87 ? 36.290 -16.614 -28.229 1.00 53.06 87 LYS A N 1
ATOM 711 C CA . LYS A 1 87 ? 36.903 -16.632 -29.558 1.00 53.06 87 LYS A CA 1
ATOM 712 C C . LYS A 1 87 ? 37.899 -15.470 -29.647 1.00 53.06 87 LYS A C 1
ATOM 714 O O . LYS A 1 87 ? 37.533 -14.376 -30.066 1.00 53.06 87 LYS A O 1
ATOM 719 N N . LYS A 1 88 ? 39.110 -15.711 -29.138 1.00 50.31 88 LYS A N 1
ATOM 720 C CA . LYS A 1 88 ? 40.292 -14.870 -29.372 1.00 50.31 88 LYS A CA 1
ATOM 721 C C . LYS A 1 88 ? 40.786 -15.057 -30.804 1.00 50.31 88 LYS A C 1
ATOM 723 O O . LYS A 1 88 ? 40.681 -16.204 -31.297 1.00 50.31 88 LYS A O 1
#

Secondary structure (DSSP, 8-state):
--HHHHHHHHHHHHHHHHHHHHHHHHHHHH--HHHHHHHHHHHHHIIIIIHHHHSHHHHHHHHHHHHHHHHHHHHHHHHHHT-GGG--

Radius of gyration: 22.31 Å; chains: 1; bounding box: 54×32×53 Å

Foldseek 3Di:
DDPVVLVVLLVVLVVLLVVLVVLVVVCVVVVPCVSVVVSVVSVVVCVVPVCCSNCVVVVVVVVVVVVVVVVVVVVVVCCVVVCVVVPD

pLDDT: mean 84.77, std 11.24, range [50.25, 95.0]

Organism: NCBI:txid1158614

Sequence (88 aa):
MTNKEENKEKTKWLLILFLAIISFIVAFM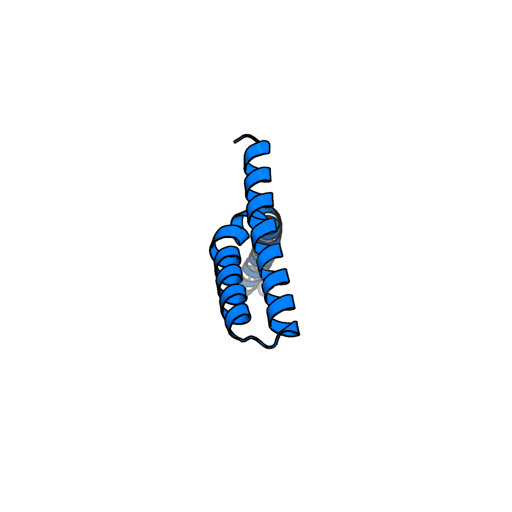TQQLVFNIVAIGLSICVYKYGNPILFKEYDARRKKKYEEAMQVRNAAQEAITSKKLFKK